Protein AF-A0A949HWX7-F1 (afdb_monomer_lite)

Secondary structure (DSSP, 8-state):
---------S--S-HHHHTGGGSSGGGGGSTTGGGS--TTPPPHHHHHHHHHHH--TTPPPEETT-TTTHHHHHHHHTT---EE----HHHHHHHHHHHTTT-

Sequence (103 aa):
MTTKLKQGMLFDVSSSIVGVNGTFSPNHRQSIHRWYPYIEGFSSEFVNSLIDEFGSENCRIYDPFAGTGTTVTTAAFRGSLPFYSEINPVMRLIIECKTNGLR

Structure (mmCIF, N/CA/C/O backbone):
data_AF-A0A949HWX7-F1
#
_entry.id   AF-A0A949HWX7-F1
#
loop_
_atom_site.group_PDB
_atom_site.id
_atom_site.type_symbol
_atom_site.label_atom_id
_atom_site.label_alt_id
_atom_site.label_comp_id
_atom_site.label_asym_id
_atom_site.label_entity_id
_atom_site.label_seq_id
_atom_site.pdbx_PDB_ins_code
_atom_site.Cartn_x
_atom_site.Cartn_y
_atom_site.Cartn_z
_atom_site.occupancy
_atom_site.B_iso_or_equiv
_atom_site.auth_seq_id
_atom_site.auth_comp_id
_atom_site.auth_asym_id
_atom_site.auth_atom_id
_atom_site.pdbx_PDB_model_num
ATOM 1 N N . MET A 1 1 ? 4.430 40.255 15.168 1.00 40.56 1 MET A N 1
ATOM 2 C CA . MET A 1 1 ? 4.844 38.919 15.646 1.00 40.56 1 MET A CA 1
ATOM 3 C C . MET A 1 1 ? 4.400 37.895 14.616 1.00 40.56 1 MET A C 1
ATOM 5 O O . MET A 1 1 ? 3.237 37.530 14.588 1.00 40.56 1 MET A O 1
ATOM 9 N N . THR A 1 2 ? 5.288 37.525 13.699 1.00 36.94 2 THR A N 1
ATOM 10 C CA . THR A 1 2 ? 5.020 36.557 12.628 1.00 36.94 2 THR A CA 1
ATOM 11 C C . THR A 1 2 ? 5.472 35.184 13.106 1.00 36.94 2 THR A C 1
ATOM 13 O O . THR A 1 2 ? 6.662 34.872 13.105 1.00 36.94 2 THR A O 1
ATOM 16 N N . THR A 1 3 ? 4.531 34.370 13.572 1.00 40.22 3 THR A N 1
ATOM 17 C CA . THR A 1 3 ? 4.785 32.976 13.935 1.00 40.22 3 THR A CA 1
ATOM 18 C C . THR A 1 3 ? 5.035 32.197 12.646 1.00 40.22 3 THR A C 1
ATOM 20 O O . THR A 1 3 ? 4.110 31.895 11.896 1.00 40.22 3 THR A O 1
ATOM 23 N N . LYS A 1 4 ? 6.305 31.910 12.342 1.00 38.88 4 LYS A N 1
ATOM 24 C CA . LYS A 1 4 ? 6.656 30.940 11.301 1.00 38.88 4 LYS A CA 1
ATOM 25 C C . LYS A 1 4 ? 6.122 29.580 11.746 1.00 38.88 4 LYS A C 1
ATOM 27 O O . LYS A 1 4 ? 6.610 29.029 12.730 1.00 38.88 4 LYS A O 1
ATOM 32 N N . LEU A 1 5 ? 5.144 29.044 11.022 1.00 40.56 5 LEU A N 1
ATOM 33 C CA . LEU A 1 5 ? 4.806 27.629 11.105 1.00 40.56 5 LEU A CA 1
ATOM 34 C C . LEU A 1 5 ? 6.038 26.855 10.633 1.00 40.56 5 LEU A C 1
ATOM 36 O O . LEU A 1 5 ? 6.395 26.870 9.456 1.00 40.56 5 LEU A O 1
ATOM 40 N N . LYS A 1 6 ? 6.753 26.258 11.583 1.00 46.12 6 LYS A N 1
ATOM 41 C CA . LYS A 1 6 ? 7.817 25.308 11.295 1.00 46.12 6 LYS A CA 1
ATOM 42 C C . LYS A 1 6 ? 7.096 24.047 10.823 1.00 46.12 6 LYS A C 1
ATOM 44 O O . LYS A 1 6 ? 6.375 23.451 11.617 1.00 46.12 6 LYS A O 1
ATOM 49 N N . GLN A 1 7 ? 7.227 23.691 9.544 1.00 47.41 7 GLN A N 1
ATOM 50 C CA . GLN A 1 7 ? 6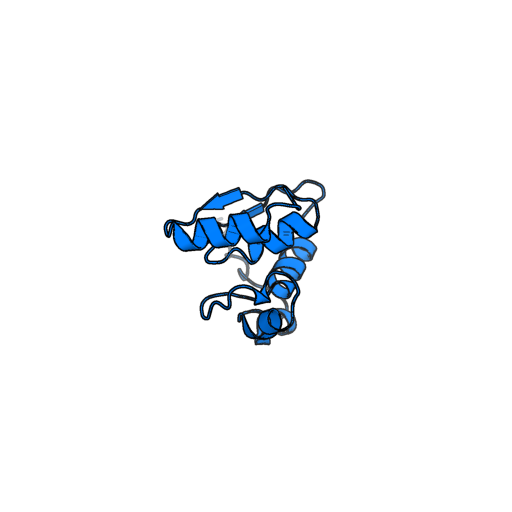.819 22.372 9.061 1.00 47.41 7 GLN A CA 1
ATOM 51 C C . GLN A 1 7 ? 7.460 21.356 10.015 1.00 47.41 7 GLN A C 1
ATOM 53 O O . GLN A 1 7 ? 8.689 21.316 10.124 1.00 47.41 7 GLN A O 1
ATOM 58 N N . GLY A 1 8 ? 6.646 20.626 10.781 1.00 49.31 8 GLY A N 1
ATOM 59 C CA . GLY A 1 8 ? 7.143 19.517 11.589 1.00 49.31 8 GLY A C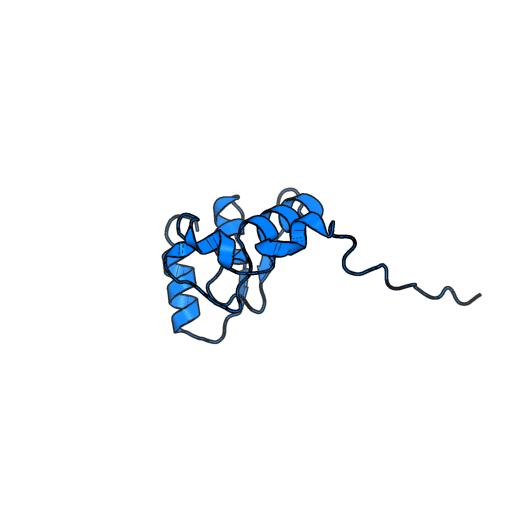A 1
ATOM 60 C C . GLY A 1 8 ? 7.903 18.553 10.682 1.00 49.31 8 GLY A C 1
ATOM 61 O O . GLY A 1 8 ? 7.623 18.488 9.483 1.00 49.31 8 GLY A O 1
ATOM 62 N N . MET A 1 9 ? 8.898 17.852 11.223 1.00 46.00 9 MET A N 1
ATOM 63 C CA . MET A 1 9 ? 9.584 16.796 10.483 1.00 46.00 9 MET A CA 1
ATOM 64 C C . MET A 1 9 ? 8.499 15.846 9.960 1.00 46.00 9 MET A C 1
ATOM 66 O O . MET A 1 9 ? 7.770 15.261 10.752 1.00 46.00 9 MET A O 1
ATOM 70 N N . LEU A 1 10 ? 8.310 15.792 8.635 1.00 49.84 10 LEU A N 1
ATOM 71 C CA . LEU A 1 10 ? 7.147 15.131 8.023 1.00 49.84 10 LEU A CA 1
ATOM 72 C C . LEU A 1 10 ? 7.117 13.621 8.315 1.00 49.84 10 LEU A C 1
ATOM 74 O O . LEU A 1 10 ? 6.087 12.979 8.156 1.00 49.84 10 LEU A O 1
ATOM 78 N N . PHE A 1 11 ? 8.260 13.088 8.746 1.00 51.97 11 PHE A N 1
ATOM 79 C CA . PHE A 1 11 ? 8.465 11.718 9.167 1.00 51.97 11 PHE A CA 1
ATOM 80 C C . PHE A 1 11 ? 9.384 11.737 10.396 1.00 51.97 11 PHE A C 1
ATOM 82 O O . PHE A 1 11 ? 10.602 11.730 10.253 1.00 51.97 11 PHE A O 1
ATOM 89 N N . ASP A 1 12 ? 8.806 11.780 11.597 1.00 55.00 12 ASP A N 1
ATOM 90 C CA . ASP A 1 12 ? 9.470 11.262 12.808 1.00 55.00 12 ASP A CA 1
ATOM 91 C C . ASP A 1 12 ? 9.117 9.772 13.000 1.00 55.00 12 ASP A C 1
ATOM 93 O O . ASP A 1 12 ? 9.158 9.226 14.098 1.00 55.00 12 ASP A O 1
ATOM 97 N N . VAL A 1 13 ? 8.752 9.103 11.895 1.00 56.53 13 VAL A N 1
ATOM 98 C CA . VAL A 1 13 ? 8.588 7.652 11.836 1.00 56.53 13 VAL A CA 1
ATOM 99 C C . VAL A 1 13 ? 9.944 7.061 12.186 1.00 56.53 13 VAL A C 1
ATOM 101 O O . VAL A 1 13 ? 10.933 7.338 11.498 1.00 56.53 13 VAL A O 1
ATOM 104 N N . SER A 1 14 ? 9.999 6.267 13.258 1.00 59.06 14 SER A N 1
ATOM 105 C CA . SER A 1 14 ? 11.234 5.631 13.711 1.00 59.06 14 SER A CA 1
ATOM 106 C C . SER A 1 14 ? 11.985 5.040 12.517 1.00 59.06 14 SER A C 1
ATOM 108 O O . SER A 1 14 ? 11.452 4.191 11.800 1.00 59.06 14 SER A O 1
ATOM 110 N N . SER A 1 15 ? 13.235 5.467 12.311 1.00 62.19 15 SER A N 1
ATOM 111 C CA . SER A 1 15 ? 14.113 4.987 11.230 1.00 62.19 15 SER A CA 1
ATOM 112 C C . SER A 1 15 ? 14.170 3.448 11.153 1.00 62.19 15 SER A C 1
ATOM 114 O O . SER A 1 15 ? 14.359 2.871 10.080 1.00 62.19 15 SER A O 1
ATOM 116 N N . SER A 1 16 ? 13.906 2.764 12.275 1.00 64.38 16 SER A N 1
ATOM 117 C CA . SER A 1 16 ? 13.780 1.305 12.338 1.00 64.38 16 SER A CA 1
ATOM 118 C C . SER A 1 16 ? 12.615 0.727 11.522 1.00 64.38 16 SER A C 1
ATOM 120 O O . SER A 1 16 ? 12.778 -0.349 10.948 1.00 64.38 16 SER A O 1
ATOM 122 N N . ILE A 1 17 ? 11.462 1.406 11.448 1.00 69.94 17 ILE A N 1
ATOM 123 C CA . ILE A 1 17 ? 10.287 0.921 10.711 1.00 69.94 17 ILE A CA 1
ATOM 124 C C . ILE A 1 17 ? 10.487 1.084 9.208 1.00 69.94 17 ILE A C 1
ATOM 126 O O . ILE A 1 17 ? 10.133 0.174 8.471 1.00 69.94 17 ILE A O 1
ATOM 130 N N . VAL A 1 18 ? 11.070 2.195 8.745 1.00 78.81 18 VAL A N 1
ATOM 131 C CA . VAL A 1 18 ? 11.152 2.508 7.306 1.00 78.81 18 VAL A CA 1
ATOM 132 C C . VAL A 1 18 ? 12.115 1.581 6.564 1.00 78.81 18 VAL A C 1
ATOM 134 O O . VAL A 1 18 ? 11.849 1.284 5.409 1.00 78.81 18 VAL A O 1
ATOM 137 N N . GLY A 1 19 ? 13.172 1.075 7.213 1.00 87.25 19 GLY A N 1
ATOM 138 C CA . GLY A 1 19 ? 14.280 0.316 6.607 1.00 87.25 19 GLY A CA 1
ATOM 139 C C . GLY A 1 19 ? 13.919 -0.654 5.467 1.00 87.25 19 GLY A C 1
ATOM 140 O O . GLY A 1 19 ? 13.761 -0.261 4.315 1.00 87.25 19 GLY A O 1
ATOM 141 N N . VAL A 1 20 ? 13.844 -1.959 5.741 1.00 89.31 20 VAL A N 1
ATOM 142 C CA . VAL A 1 20 ? 13.486 -2.944 4.695 1.00 89.31 20 VAL A CA 1
ATOM 143 C C . VAL A 1 20 ? 12.006 -2.857 4.301 1.00 89.31 20 VAL A C 1
ATOM 145 O O . VAL A 1 20 ? 11.637 -3.188 3.172 1.00 89.31 20 VAL A O 1
ATOM 148 N N . ASN A 1 21 ? 11.160 -2.386 5.220 1.00 92.25 21 ASN A N 1
ATOM 149 C CA . ASN A 1 21 ? 9.711 -2.320 5.049 1.00 92.25 21 ASN A CA 1
ATOM 150 C C . ASN A 1 21 ? 9.266 -1.215 4.083 1.00 92.25 21 ASN A C 1
ATOM 152 O O . ASN A 1 21 ? 8.163 -1.309 3.544 1.00 92.25 21 ASN A O 1
ATOM 156 N N . GLY A 1 22 ? 10.123 -0.229 3.804 1.00 93.06 22 GLY A N 1
ATOM 157 C CA . GLY A 1 22 ? 9.940 0.742 2.725 1.00 93.06 22 GLY A CA 1
ATOM 158 C C . GLY A 1 22 ? 10.064 0.130 1.325 1.00 93.06 22 GLY A C 1
ATOM 159 O O . GLY A 1 22 ? 9.812 0.813 0.340 1.00 93.06 22 GLY A O 1
ATOM 160 N N . THR A 1 23 ? 10.414 -1.157 1.226 1.00 94.75 23 THR A N 1
ATOM 161 C CA . THR A 1 23 ? 10.448 -1.928 -0.025 1.00 94.75 23 THR A CA 1
ATOM 162 C C . THR A 1 23 ? 9.455 -3.087 0.017 1.00 94.75 23 THR A C 1
ATOM 164 O O . THR A 1 23 ? 8.984 -3.491 1.082 1.00 94.75 23 THR A O 1
ATOM 167 N N . PHE A 1 24 ? 9.186 -3.693 -1.136 1.00 96.06 24 PHE A N 1
ATOM 168 C CA . PHE A 1 24 ? 8.330 -4.871 -1.238 1.00 96.06 24 PHE A CA 1
ATOM 169 C C . PHE A 1 24 ? 9.010 -6.154 -0.736 1.00 96.06 24 PHE A C 1
ATOM 171 O O . PHE A 1 24 ? 8.344 -7.167 -0.539 1.00 96.06 24 PHE A O 1
ATOM 178 N N . SER A 1 25 ? 10.322 -6.137 -0.480 1.00 95.50 25 SER A N 1
ATOM 179 C CA . SER A 1 25 ? 11.107 -7.328 -0.117 1.00 95.50 25 SER A CA 1
ATOM 180 C C . SER A 1 25 ? 10.448 -8.217 0.962 1.00 95.50 25 SER A C 1
ATOM 182 O O . SER A 1 25 ? 10.375 -9.435 0.766 1.00 95.50 25 SER A O 1
ATOM 184 N N . PRO A 1 26 ? 9.881 -7.671 2.061 1.00 95.75 26 PRO A N 1
ATOM 185 C CA . PRO A 1 26 ? 9.187 -8.482 3.069 1.00 95.75 26 PRO A CA 1
ATOM 186 C C . PRO A 1 26 ? 7.903 -9.160 2.558 1.00 95.75 26 PRO A C 1
ATOM 188 O O . PRO A 1 26 ? 7.572 -10.272 2.981 1.00 95.75 26 PRO A O 1
ATOM 191 N N . ASN A 1 27 ? 7.195 -8.541 1.608 1.00 96.94 27 ASN A N 1
ATOM 192 C CA . ASN A 1 27 ? 5.921 -9.035 1.080 1.00 96.94 27 ASN A CA 1
ATOM 193 C C . ASN A 1 27 ? 6.052 -10.301 0.232 1.00 96.94 27 ASN A C 1
ATOM 195 O O . ASN A 1 27 ? 5.058 -11.004 0.060 1.00 96.94 27 ASN A O 1
ATOM 199 N N . HIS A 1 28 ? 7.254 -10.663 -0.229 1.00 95.75 28 HIS A N 1
ATOM 200 C CA . HIS A 1 28 ? 7.475 -11.946 -0.909 1.00 95.75 28 HIS A CA 1
ATOM 201 C C . HIS A 1 28 ? 7.105 -13.160 -0.041 1.00 95.75 28 HIS A C 1
ATOM 203 O O . HIS A 1 28 ? 6.828 -14.234 -0.575 1.00 95.75 28 HIS A O 1
ATOM 209 N N . ARG A 1 29 ? 7.077 -13.001 1.291 1.00 95.50 29 ARG A N 1
ATOM 210 C CA . ARG A 1 29 ? 6.712 -14.063 2.244 1.00 95.50 29 ARG A CA 1
ATOM 211 C C . ARG A 1 29 ? 5.306 -13.903 2.826 1.00 95.50 29 ARG A C 1
ATOM 213 O O . ARG A 1 29 ? 4.817 -14.823 3.473 1.00 95.50 29 ARG A O 1
ATOM 220 N N . GLN A 1 30 ? 4.639 -12.776 2.579 1.00 96.19 30 GLN A N 1
ATOM 221 C CA . GLN A 1 30 ? 3.333 -12.473 3.163 1.00 96.19 30 GLN A CA 1
ATOM 222 C C . GLN A 1 30 ? 2.189 -13.079 2.346 1.00 96.19 30 GLN A C 1
ATOM 224 O O . GLN A 1 30 ? 2.231 -13.135 1.112 1.00 96.19 30 GLN A O 1
ATOM 229 N N . SER A 1 31 ? 1.157 -13.575 3.034 1.00 93.62 31 SER A N 1
ATOM 230 C CA . SER A 1 31 ? -0.049 -14.090 2.375 1.00 93.62 31 SER A CA 1
ATOM 231 C C . SER A 1 31 ? -0.763 -13.000 1.590 1.00 93.62 31 SER A C 1
ATOM 233 O O . SER A 1 31 ? -0.745 -11.848 2.010 1.00 93.62 31 SER A O 1
ATOM 235 N N . ILE A 1 32 ? -1.347 -13.368 0.445 1.00 96.31 32 ILE A N 1
ATOM 236 C CA . ILE A 1 32 ? -2.003 -12.476 -0.527 1.00 96.31 32 ILE A CA 1
ATOM 237 C C . ILE A 1 32 ? -1.061 -11.450 -1.184 1.00 96.31 32 ILE A C 1
ATOM 239 O O . ILE A 1 32 ? -1.006 -11.372 -2.410 1.00 96.31 32 ILE A O 1
ATOM 243 N N . HIS A 1 33 ? -0.257 -10.707 -0.418 1.00 97.19 33 HIS A N 1
ATOM 244 C CA . HIS A 1 33 ? 0.689 -9.724 -0.948 1.00 97.19 33 HIS A CA 1
ATOM 245 C C . HIS A 1 33 ? 1.665 -10.352 -1.949 1.00 97.19 33 HIS A C 1
ATOM 247 O O . HIS A 1 33 ? 1.859 -9.788 -3.026 1.00 97.19 33 HIS A O 1
ATOM 253 N N . ARG A 1 34 ? 2.185 -11.557 -1.664 1.00 97.12 34 ARG A N 1
ATOM 254 C CA . ARG A 1 34 ? 3.108 -12.279 -2.558 1.00 97.12 34 ARG A CA 1
ATOM 255 C C . ARG A 1 34 ? 2.519 -12.700 -3.909 1.00 97.12 34 ARG A C 1
ATOM 257 O O . ARG A 1 34 ? 3.282 -13.132 -4.764 1.00 97.12 34 ARG A O 1
ATOM 264 N N . TRP A 1 35 ? 1.195 -12.641 -4.102 1.00 96.69 35 TRP A N 1
ATOM 265 C CA . TRP A 1 35 ? 0.551 -13.078 -5.353 1.00 96.69 35 TRP A CA 1
ATOM 266 C C . TRP A 1 35 ? 1.028 -12.284 -6.568 1.00 96.69 35 TRP A C 1
ATOM 268 O O . TRP A 1 35 ? 1.041 -12.813 -7.674 1.00 96.69 35 TRP A O 1
ATOM 278 N N . TYR A 1 36 ? 1.442 -11.035 -6.355 1.00 97.06 36 TYR A N 1
ATOM 279 C CA . TYR A 1 36 ? 2.050 -10.217 -7.393 1.00 97.06 36 TYR A CA 1
ATOM 280 C C . TYR A 1 36 ? 3.126 -9.313 -6.773 1.00 97.06 36 TYR A C 1
ATOM 282 O O . TYR A 1 36 ? 2.768 -8.339 -6.099 1.00 97.06 36 TYR A O 1
ATOM 290 N N . PRO A 1 37 ? 4.420 -9.636 -6.959 1.00 94.50 37 PRO A N 1
ATOM 291 C CA . PRO A 1 37 ? 5.521 -8.788 -6.528 1.00 94.50 37 PRO A CA 1
ATOM 292 C C . PRO A 1 37 ? 5.592 -7.463 -7.280 1.00 94.50 37 PRO A C 1
ATOM 294 O O . PRO A 1 37 ? 5.358 -7.425 -8.485 1.00 94.50 37 PRO A O 1
ATOM 297 N N . TYR A 1 38 ? 5.944 -6.386 -6.580 1.00 94.88 38 TYR A N 1
ATOM 298 C CA . TYR A 1 38 ? 6.019 -5.051 -7.172 1.00 94.88 38 TYR A CA 1
ATOM 299 C C . TYR A 1 38 ? 7.236 -4.298 -6.654 1.00 94.88 38 TYR A C 1
ATOM 301 O O . TYR A 1 38 ? 7.328 -4.044 -5.458 1.00 94.88 38 TYR A O 1
ATOM 309 N N . ILE A 1 39 ? 8.178 -3.971 -7.537 1.00 90.94 39 ILE A N 1
ATOM 310 C CA . ILE A 1 39 ? 9.493 -3.433 -7.155 1.00 90.94 39 ILE A CA 1
ATOM 311 C C . ILE A 1 39 ? 9.350 -2.053 -6.507 1.00 90.94 39 ILE A C 1
ATOM 313 O O . ILE A 1 39 ? 10.025 -1.752 -5.527 1.00 90.94 39 ILE A O 1
ATOM 317 N N . GLU A 1 40 ? 8.421 -1.252 -7.015 1.00 92.88 40 GLU A N 1
ATOM 318 C CA . GLU A 1 40 ? 8.102 0.097 -6.556 1.00 92.88 40 GLU A CA 1
ATOM 319 C C . GLU A 1 40 ? 7.174 0.098 -5.328 1.00 92.88 40 GLU A C 1
ATOM 321 O O . GLU A 1 40 ? 6.757 1.155 -4.858 1.00 92.88 40 GLU A O 1
ATOM 326 N N . GLY A 1 41 ? 6.810 -1.082 -4.816 1.00 93.81 41 GLY A N 1
ATOM 327 C CA . GLY A 1 41 ? 5.951 -1.228 -3.649 1.00 93.81 41 GLY A CA 1
ATOM 328 C C . GLY A 1 41 ? 6.714 -1.179 -2.325 1.00 93.81 41 GLY A C 1
ATOM 329 O O . GLY A 1 41 ? 7.904 -1.475 -2.251 1.00 93.81 41 GLY A O 1
ATOM 330 N N . PHE A 1 42 ? 5.977 -0.895 -1.254 1.00 96.75 42 PHE A N 1
ATOM 331 C CA . PHE A 1 42 ? 6.396 -1.076 0.138 1.00 96.75 42 PHE A CA 1
ATOM 332 C C . PHE A 1 42 ? 5.740 -2.322 0.754 1.00 96.75 42 PHE A C 1
ATOM 334 O O . PHE A 1 42 ? 4.866 -2.964 0.153 1.00 96.75 42 PHE A O 1
ATOM 341 N N . SER A 1 43 ? 6.179 -2.684 1.957 1.00 96.50 43 SER A N 1
ATOM 342 C CA . SER A 1 43 ? 5.680 -3.843 2.700 1.00 96.50 43 SER A CA 1
ATOM 343 C C . SER A 1 43 ? 4.329 -3.587 3.376 1.00 96.50 43 SER A C 1
ATOM 345 O O . SER A 1 43 ? 3.961 -2.449 3.670 1.00 96.50 43 SER A O 1
ATOM 347 N N . SER A 1 44 ? 3.591 -4.658 3.673 1.00 97.06 44 SER A N 1
ATOM 348 C CA . SER A 1 44 ? 2.366 -4.589 4.476 1.00 97.06 44 SER A CA 1
ATOM 349 C C . SER A 1 44 ? 2.634 -4.103 5.902 1.00 97.06 44 SER A C 1
ATOM 351 O O . SER A 1 44 ? 1.794 -3.419 6.476 1.00 97.06 44 SER A O 1
ATOM 353 N N . GLU A 1 45 ? 3.809 -4.418 6.450 1.00 95.81 45 GLU A N 1
ATOM 354 C CA . GLU A 1 45 ? 4.217 -4.024 7.801 1.00 95.81 45 GLU A CA 1
ATOM 355 C C . GLU A 1 45 ? 4.408 -2.515 7.926 1.00 95.81 45 GLU A C 1
ATOM 357 O O . GLU A 1 45 ? 3.978 -1.908 8.903 1.00 95.81 45 GLU A O 1
ATOM 362 N N . PHE A 1 46 ? 4.972 -1.888 6.891 1.00 95.75 46 PHE A N 1
ATOM 363 C CA . PHE A 1 46 ? 5.053 -0.434 6.833 1.00 95.75 46 PHE A CA 1
ATOM 364 C C . PHE A 1 46 ? 3.659 0.197 6.925 1.00 95.75 46 PHE A C 1
ATOM 366 O O . PHE A 1 46 ? 3.434 1.082 7.745 1.00 95.75 46 PHE A O 1
ATOM 373 N N . VAL A 1 47 ? 2.687 -0.321 6.171 1.00 95.81 47 VAL A N 1
ATOM 374 C CA . VAL A 1 47 ? 1.300 0.161 6.248 1.00 95.81 47 VAL A CA 1
ATOM 375 C C . VAL A 1 47 ? 0.702 -0.060 7.636 1.00 95.81 47 VAL A C 1
ATOM 377 O O . VAL A 1 47 ? 0.067 0.851 8.157 1.00 95.81 47 VAL A O 1
ATOM 380 N N . ASN A 1 48 ? 0.908 -1.233 8.245 1.00 95.12 48 ASN A N 1
ATOM 381 C CA . ASN A 1 48 ? 0.430 -1.502 9.604 1.00 95.12 48 ASN A CA 1
ATOM 382 C C . ASN A 1 48 ? 0.960 -0.468 10.593 1.00 95.12 48 ASN A C 1
ATOM 384 O O . ASN A 1 48 ? 0.156 0.130 11.299 1.00 95.12 48 ASN A O 1
ATOM 388 N N . SER A 1 49 ? 2.268 -0.192 10.568 1.00 93.88 49 SER A N 1
ATOM 389 C CA . SER A 1 49 ? 2.871 0.801 11.461 1.00 93.88 49 SER A CA 1
ATOM 390 C C . SER A 1 49 ? 2.275 2.199 11.284 1.00 93.88 49 SER A C 1
ATOM 392 O O . SER A 1 49 ? 1.994 2.867 12.271 1.00 93.88 49 SER A O 1
ATOM 394 N N . LEU A 1 50 ? 1.987 2.616 10.044 1.00 93.38 50 LEU A N 1
ATOM 395 C CA . LEU A 1 50 ? 1.342 3.904 9.780 1.00 93.38 50 LEU A CA 1
ATOM 396 C C . LEU A 1 50 ? -0.110 3.938 10.274 1.00 93.38 50 LEU A C 1
ATOM 398 O O . LEU A 1 50 ? -0.561 4.962 10.780 1.00 93.38 50 LEU A O 1
ATOM 402 N N . ILE A 1 51 ? -0.852 2.837 10.132 1.00 93.00 51 ILE A N 1
ATOM 403 C CA . ILE A 1 51 ? -2.215 2.729 10.669 1.00 93.00 51 ILE A CA 1
ATOM 404 C C . ILE A 1 51 ? -2.188 2.742 12.202 1.00 93.00 51 ILE A C 1
ATOM 406 O O . ILE A 1 51 ? -3.052 3.368 12.802 1.00 93.00 51 ILE A O 1
ATOM 410 N N . ASP A 1 52 ? -1.213 2.089 12.832 1.00 91.81 52 ASP A N 1
ATOM 411 C CA . ASP A 1 52 ? -1.073 2.071 14.292 1.00 91.81 52 ASP A CA 1
ATOM 412 C C . ASP A 1 52 ? -0.676 3.446 14.850 1.00 91.81 52 ASP A C 1
ATOM 414 O O . ASP A 1 52 ? -1.156 3.840 15.910 1.00 91.81 52 ASP A O 1
ATOM 418 N N . GLU A 1 53 ? 0.178 4.185 14.137 1.00 90.50 53 GLU A N 1
ATOM 419 C CA . GLU A 1 53 ? 0.677 5.496 14.567 1.00 90.50 53 GLU A CA 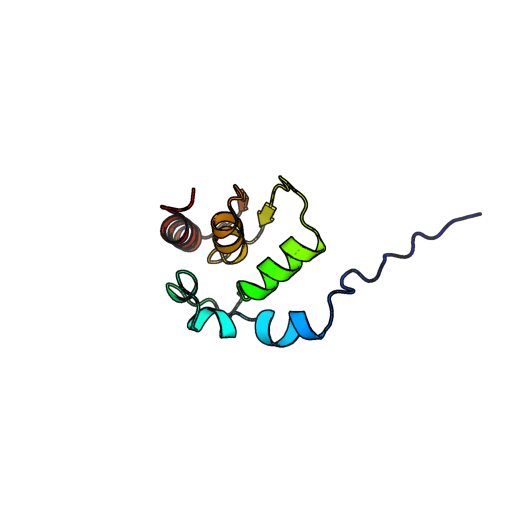1
ATOM 420 C C . GLU A 1 53 ? -0.325 6.631 14.308 1.00 90.50 53 GLU A C 1
ATOM 422 O O . GLU A 1 53 ? -0.523 7.494 15.164 1.00 90.50 53 GLU A O 1
ATOM 427 N N . PHE A 1 54 ? -0.963 6.642 13.134 1.00 90.00 54 PHE A N 1
ATOM 428 C CA . PHE A 1 54 ? -1.798 7.763 12.679 1.00 90.00 54 PHE A CA 1
ATOM 429 C C . PHE A 1 54 ? -3.286 7.426 12.564 1.00 90.00 54 PHE A C 1
ATOM 431 O O . PHE A 1 54 ? -4.111 8.325 12.376 1.00 90.00 54 PHE A O 1
ATOM 438 N N . GLY A 1 55 ? -3.646 6.146 12.615 1.00 87.62 55 GLY A N 1
ATOM 439 C CA . GLY A 1 55 ? -5.030 5.707 12.536 1.00 87.62 55 GLY A CA 1
ATOM 440 C C . GLY A 1 55 ? -5.806 5.972 13.823 1.00 87.62 55 GLY A C 1
ATOM 441 O O . GLY A 1 55 ? -5.262 6.136 14.910 1.00 87.62 55 GLY A O 1
ATOM 442 N N . SER A 1 56 ? -7.126 5.990 13.688 1.00 84.94 56 SER A N 1
ATOM 443 C CA . SER A 1 56 ? -8.080 6.045 14.793 1.00 84.94 56 SER A CA 1
ATOM 444 C C . SER A 1 56 ? -9.195 5.034 14.546 1.00 84.94 56 SER A C 1
ATOM 446 O O . SER A 1 56 ? -9.342 4.520 13.431 1.00 84.94 56 SER A O 1
ATOM 448 N N . GLU A 1 57 ? -10.009 4.755 15.567 1.00 76.62 57 GLU A N 1
ATOM 449 C CA . GLU A 1 57 ? -11.224 3.962 15.381 1.00 76.62 57 GLU A CA 1
ATOM 450 C C . GLU A 1 57 ? -12.092 4.601 14.282 1.00 76.62 57 GLU A C 1
ATOM 452 O O . GLU A 1 57 ? -12.511 5.755 14.386 1.00 76.62 57 GLU A O 1
ATOM 457 N N . ASN A 1 58 ? -12.355 3.839 13.216 1.00 78.81 58 ASN A N 1
ATOM 458 C CA . ASN A 1 58 ? -13.095 4.254 12.016 1.00 78.81 58 ASN A CA 1
ATOM 459 C C . ASN A 1 58 ? -12.379 5.247 11.077 1.00 78.81 58 ASN A C 1
ATOM 461 O O . ASN A 1 58 ? -13.048 5.932 10.293 1.00 78.81 58 ASN A O 1
ATOM 465 N N . CYS A 1 59 ? -11.044 5.338 11.101 1.00 83.88 59 CYS A N 1
ATOM 466 C CA . CYS A 1 59 ? -10.339 6.169 10.125 1.00 83.88 59 CYS A CA 1
ATOM 467 C C . CYS A 1 59 ? -10.581 5.679 8.681 1.00 83.88 59 CYS A C 1
ATOM 469 O O . CYS A 1 59 ? -10.628 4.481 8.385 1.00 83.88 59 CYS A O 1
ATOM 471 N N . ARG A 1 60 ? -10.758 6.628 7.755 1.00 90.06 60 ARG A N 1
ATOM 472 C CA . ARG A 1 60 ? -10.877 6.332 6.322 1.00 90.06 60 ARG A CA 1
ATOM 473 C C . ARG A 1 60 ? -9.497 6.397 5.691 1.00 90.06 60 ARG A C 1
ATOM 475 O O . ARG A 1 60 ? -8.859 7.444 5.711 1.00 90.06 60 ARG A O 1
ATOM 482 N N . ILE A 1 61 ? -9.067 5.287 5.106 1.00 95.12 61 ILE A N 1
ATOM 483 C CA . ILE A 1 61 ? -7.768 5.172 4.441 1.00 95.12 61 ILE A CA 1
ATOM 484 C C . ILE A 1 61 ? -7.964 5.391 2.943 1.00 95.12 61 ILE A C 1
ATOM 486 O O . ILE A 1 61 ? -8.848 4.784 2.334 1.00 95.12 61 ILE A O 1
ATOM 490 N N . TYR A 1 62 ? -7.137 6.253 2.356 1.00 96.94 62 TYR A N 1
ATOM 491 C CA . TYR A 1 62 ? -7.117 6.513 0.922 1.00 96.94 62 TYR A CA 1
ATOM 492 C C . TYR A 1 62 ? -5.691 6.421 0.383 1.00 96.94 62 TYR A C 1
ATOM 494 O O . TYR A 1 62 ? -4.796 7.084 0.904 1.00 96.94 62 TYR A O 1
ATOM 502 N N . ASP A 1 63 ? -5.501 5.623 -0.667 1.00 97.06 63 ASP A N 1
ATOM 503 C CA . ASP A 1 63 ? -4.231 5.510 -1.384 1.00 97.06 63 ASP A CA 1
ATOM 504 C C . ASP A 1 63 ? -4.365 6.090 -2.807 1.00 97.06 63 ASP A C 1
ATOM 506 O O . ASP A 1 63 ? -5.027 5.481 -3.656 1.00 97.06 63 ASP A O 1
ATOM 510 N N . PRO A 1 64 ? -3.786 7.269 -3.098 1.00 97.12 64 PRO A N 1
ATOM 511 C CA . PRO A 1 64 ? -3.892 7.885 -4.418 1.00 97.12 64 PRO A CA 1
ATOM 512 C C . PRO A 1 64 ? -3.041 7.196 -5.498 1.00 97.12 64 PRO A C 1
ATOM 514 O O . PRO A 1 64 ? -3.228 7.511 -6.674 1.00 97.12 64 PRO A O 1
ATOM 517 N N . PHE A 1 65 ? -2.127 6.293 -5.121 1.00 96.06 65 PHE A N 1
ATOM 518 C CA . PHE A 1 65 ? -1.181 5.621 -6.020 1.00 96.06 65 PHE A CA 1
ATOM 519 C C . PHE A 1 65 ? -1.038 4.145 -5.632 1.00 96.06 65 PHE A C 1
ATOM 521 O O . PHE A 1 65 ? 0.051 3.672 -5.298 1.00 96.06 65 PHE A O 1
ATOM 528 N N . ALA A 1 66 ? -2.154 3.414 -5.645 1.00 97.31 66 ALA A N 1
ATOM 529 C CA . ALA A 1 66 ? -2.220 2.120 -4.971 1.00 97.31 66 ALA A CA 1
ATOM 530 C C . ALA A 1 66 ? -1.303 1.036 -5.546 1.00 97.31 66 ALA A C 1
ATOM 532 O O . ALA A 1 66 ? -1.041 0.050 -4.845 1.00 97.31 66 ALA A O 1
ATOM 533 N N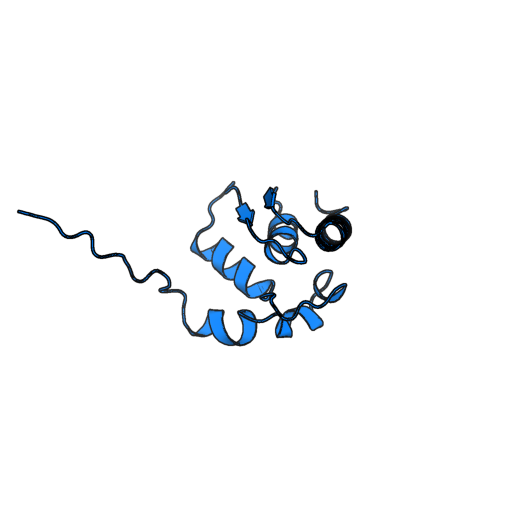 . GLY A 1 67 ? -0.826 1.172 -6.789 1.00 97.25 67 GLY A N 1
ATOM 534 C CA . GLY A 1 67 ? 0.016 0.170 -7.428 1.00 97.25 67 GLY A CA 1
ATOM 535 C C . GLY A 1 67 ? -0.656 -1.196 -7.335 1.00 97.25 67 GLY A C 1
ATOM 536 O O . GLY A 1 67 ? -1.812 -1.360 -7.702 1.00 97.25 67 GLY A O 1
ATOM 537 N N . THR A 1 68 ? 0.020 -2.183 -6.749 1.00 97.38 68 THR A N 1
ATOM 538 C CA . THR A 1 68 ? -0.539 -3.541 -6.587 1.00 97.38 68 THR A CA 1
ATOM 539 C C . THR A 1 68 ? -1.346 -3.752 -5.302 1.00 97.38 68 THR A C 1
ATOM 541 O O . THR A 1 68 ? -1.664 -4.897 -4.954 1.00 97.38 68 THR A O 1
ATOM 544 N N . GLY A 1 69 ? -1.668 -2.673 -4.587 1.00 97.56 69 GLY A N 1
ATOM 545 C CA . GLY A 1 69 ? -2.630 -2.665 -3.493 1.00 97.56 69 GLY A CA 1
ATOM 546 C C . GLY A 1 69 ? -2.096 -2.986 -2.115 1.00 97.56 69 GLY A C 1
ATOM 547 O O . GLY A 1 69 ? -2.872 -3.531 -1.333 1.00 97.56 69 GLY A O 1
ATOM 548 N N . THR A 1 70 ? -0.828 -2.714 -1.786 1.00 97.94 70 THR A N 1
ATOM 549 C CA . THR A 1 70 ? -0.321 -3.014 -0.432 1.00 97.94 70 THR A CA 1
ATOM 550 C C . THR A 1 70 ? -1.168 -2.317 0.633 1.00 97.94 70 THR A C 1
ATOM 552 O O . THR A 1 70 ? -1.721 -3.007 1.485 1.00 97.94 70 THR A O 1
ATOM 555 N N . THR A 1 71 ? -1.361 -0.996 0.542 1.00 97.75 71 THR A N 1
ATOM 556 C CA . THR A 1 71 ? -2.189 -0.227 1.491 1.00 97.75 71 THR A CA 1
ATOM 557 C C . THR A 1 71 ? -3.604 -0.770 1.578 1.00 97.75 71 THR A C 1
ATOM 559 O O . THR A 1 71 ? -4.133 -1.024 2.656 1.00 97.75 71 THR A O 1
ATOM 562 N N . VAL A 1 72 ? -4.197 -0.987 0.408 1.00 97.44 72 VAL A N 1
ATOM 563 C CA . VAL A 1 72 ? -5.588 -1.388 0.244 1.00 97.44 72 VAL A CA 1
ATOM 564 C C . VAL A 1 72 ? -5.850 -2.772 0.841 1.00 97.44 72 VAL A C 1
ATOM 566 O O . VAL A 1 72 ? -6.829 -2.970 1.553 1.00 97.44 72 VAL A O 1
ATOM 569 N N . THR A 1 73 ? -4.955 -3.720 0.578 1.00 97.25 73 THR A N 1
ATOM 570 C CA . THR A 1 73 ? -5.055 -5.092 1.083 1.00 97.25 73 THR A CA 1
ATOM 571 C C . THR A 1 73 ? -4.831 -5.122 2.594 1.00 97.25 73 THR A C 1
ATOM 573 O O . THR A 1 73 ? -5.639 -5.703 3.312 1.00 97.25 73 THR A O 1
ATOM 576 N N . THR A 1 74 ? -3.791 -4.441 3.094 1.00 97.00 74 THR A N 1
ATOM 577 C CA . THR A 1 74 ? -3.498 -4.380 4.535 1.00 97.00 74 THR A CA 1
ATOM 578 C C . THR A 1 74 ? -4.645 -3.737 5.315 1.00 97.00 74 THR A C 1
ATOM 580 O O . THR A 1 74 ? -5.082 -4.282 6.324 1.00 97.00 74 THR A O 1
ATOM 583 N N . ALA A 1 75 ? -5.178 -2.609 4.840 1.00 95.44 75 ALA A N 1
ATOM 584 C CA . ALA A 1 75 ? -6.294 -1.932 5.493 1.00 95.44 75 ALA A CA 1
ATOM 585 C C . ALA A 1 75 ? -7.577 -2.783 5.494 1.00 95.44 75 ALA A C 1
ATOM 587 O O . ALA A 1 75 ? -8.257 -2.842 6.516 1.00 95.44 75 ALA A O 1
ATOM 588 N N . ALA A 1 76 ? -7.880 -3.484 4.393 1.00 94.81 76 ALA A N 1
ATOM 589 C CA . ALA A 1 76 ? -9.025 -4.395 4.330 1.00 94.81 76 ALA A CA 1
ATOM 590 C C . ALA A 1 76 ? -8.896 -5.557 5.333 1.00 94.81 76 ALA A C 1
ATOM 592 O O . ALA A 1 76 ? -9.850 -5.876 6.037 1.00 94.81 76 ALA A O 1
ATOM 593 N N . PHE A 1 77 ? -7.696 -6.128 5.495 1.00 94.19 77 PHE A N 1
ATOM 594 C CA . PHE A 1 77 ? -7.434 -7.145 6.524 1.00 94.19 77 PHE A CA 1
ATOM 595 C C . PHE A 1 77 ? -7.647 -6.650 7.959 1.00 94.19 77 PHE A C 1
ATOM 597 O O . PHE A 1 77 ? -7.937 -7.452 8.844 1.00 94.19 77 PHE A O 1
ATOM 604 N N . ARG A 1 78 ? -7.527 -5.341 8.194 1.00 92.06 78 ARG A N 1
ATOM 605 C CA . ARG A 1 78 ? -7.806 -4.712 9.492 1.00 92.06 78 ARG A CA 1
ATOM 606 C C . ARG A 1 78 ? -9.280 -4.342 9.684 1.00 92.06 78 ARG A C 1
ATOM 608 O O . ARG A 1 78 ? -9.612 -3.699 10.674 1.00 92.06 78 ARG A O 1
ATOM 615 N N . GLY A 1 79 ? -10.158 -4.737 8.760 1.00 90.88 79 GLY A N 1
ATOM 616 C CA . GLY A 1 79 ? -11.593 -4.455 8.817 1.00 90.88 79 GLY A CA 1
ATOM 617 C C . GLY A 1 79 ? -11.980 -3.051 8.344 1.00 90.88 79 GLY A C 1
ATOM 618 O O . GLY A 1 79 ? -13.133 -2.655 8.501 1.00 90.88 79 GLY A O 1
ATOM 619 N N . SER A 1 80 ? -11.049 -2.291 7.761 1.00 90.44 80 SER A N 1
ATOM 620 C CA . SER A 1 80 ? -11.358 -0.991 7.162 1.00 90.44 80 SER A CA 1
ATOM 621 C C . SER A 1 80 ? -11.918 -1.155 5.746 1.00 90.44 80 SER A C 1
ATOM 623 O O . SER A 1 80 ? -11.623 -2.122 5.050 1.00 90.44 80 SER A O 1
ATOM 625 N N . LEU A 1 81 ? -12.660 -0.150 5.271 1.00 90.69 81 LEU A N 1
ATOM 626 C CA . LEU A 1 81 ? -13.079 -0.023 3.869 1.00 90.69 81 LEU A CA 1
ATOM 627 C C . LEU A 1 81 ? -12.212 1.033 3.159 1.00 90.69 81 LEU A C 1
ATOM 629 O O . LEU A 1 81 ? -12.627 2.189 3.050 1.00 90.69 81 LEU A O 1
ATOM 633 N N . PRO A 1 82 ? -10.983 0.690 2.722 1.00 95.00 82 PRO A N 1
ATOM 634 C CA . PRO A 1 82 ? -10.088 1.655 2.097 1.00 95.00 82 PRO A CA 1
ATOM 635 C C . PRO A 1 82 ? -10.592 2.075 0.713 1.00 95.00 82 PRO A C 1
ATOM 637 O O . PRO A 1 82 ? -11.192 1.281 -0.015 1.00 95.00 82 PRO A O 1
ATOM 640 N N . PHE A 1 83 ? -10.263 3.298 0.316 1.00 96.56 83 PHE A N 1
ATOM 641 C CA . PHE A 1 83 ? -10.456 3.820 -1.037 1.00 96.56 83 PHE A CA 1
ATOM 642 C C . PHE A 1 83 ? -9.110 3.917 -1.750 1.00 96.56 83 PHE A C 1
ATOM 644 O O . PHE A 1 83 ? -8.067 4.017 -1.103 1.00 96.56 83 PHE A O 1
ATOM 651 N N . TYR A 1 84 ? -9.114 3.905 -3.080 1.00 98.06 84 TYR A N 1
ATOM 652 C CA . TYR A 1 84 ? -7.877 4.075 -3.827 1.00 98.06 84 TYR A CA 1
ATOM 653 C C . TYR A 1 84 ? -8.082 4.643 -5.227 1.00 98.06 84 TYR A C 1
ATOM 655 O O . TYR A 1 84 ? -9.160 4.508 -5.808 1.00 98.06 84 TYR A O 1
ATOM 663 N N . SER A 1 85 ? -7.014 5.232 -5.757 1.00 98.38 85 SER A N 1
ATOM 664 C CA . SER A 1 85 ? -6.854 5.524 -7.178 1.00 98.38 85 SER A CA 1
ATOM 665 C C . SER A 1 85 ? -5.689 4.712 -7.734 1.00 98.38 85 SER A C 1
ATOM 667 O O . SER A 1 85 ? -4.634 4.603 -7.115 1.00 98.38 85 SER A O 1
ATOM 669 N N . GLU A 1 86 ? -5.893 4.125 -8.909 1.00 97.88 86 GLU A N 1
ATOM 670 C CA . GLU A 1 86 ? -4.842 3.473 -9.687 1.00 97.88 86 GLU A CA 1
ATOM 671 C C . GLU A 1 86 ? -5.245 3.518 -11.160 1.00 97.88 86 GLU A C 1
ATOM 673 O O . GLU A 1 86 ? -6.353 3.109 -11.525 1.00 97.88 86 GLU A O 1
A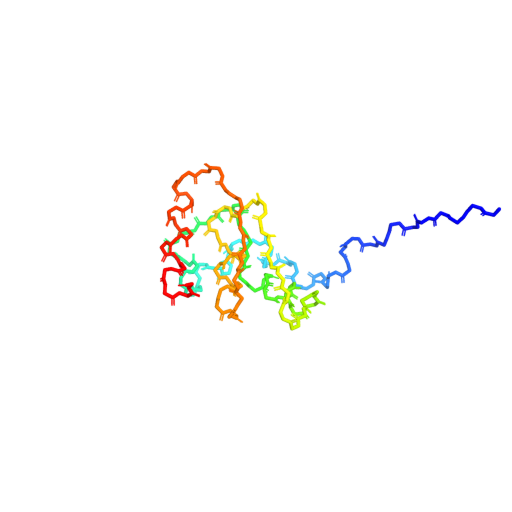TOM 678 N N . ILE A 1 87 ? -4.375 4.059 -12.010 1.00 97.75 87 ILE A N 1
ATOM 679 C CA . ILE A 1 87 ? -4.692 4.276 -13.423 1.00 97.75 87 ILE A CA 1
ATOM 680 C C . ILE A 1 87 ? -4.547 2.989 -14.233 1.00 97.75 87 ILE A C 1
ATOM 682 O O . ILE A 1 87 ? -5.314 2.774 -15.176 1.00 97.75 8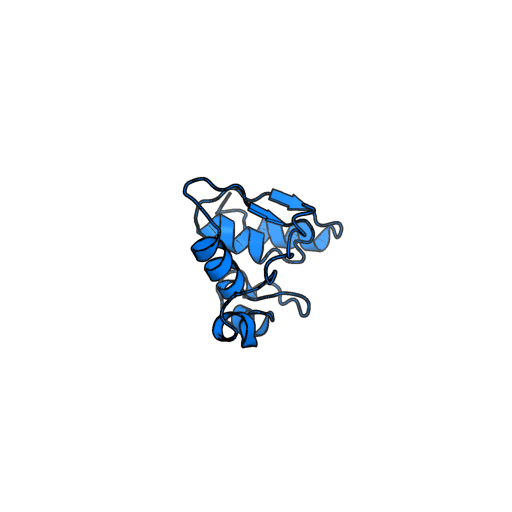7 ILE A O 1
ATOM 686 N N . ASN A 1 88 ? -3.613 2.118 -13.847 1.00 97.25 88 ASN A N 1
ATOM 687 C CA . ASN A 1 88 ? -3.328 0.892 -14.566 1.00 97.25 88 ASN A CA 1
ATOM 688 C C . ASN A 1 88 ? -4.436 -0.155 -14.316 1.00 97.25 88 ASN A C 1
ATOM 690 O O . ASN A 1 88 ? -4.581 -0.647 -13.194 1.00 97.25 88 ASN A O 1
ATOM 694 N N . PRO A 1 89 ? -5.206 -0.553 -15.349 1.00 97.94 89 PRO A N 1
ATOM 695 C CA . PRO A 1 89 ? -6.320 -1.486 -15.182 1.00 97.94 89 PRO A CA 1
ATOM 696 C C . PRO A 1 89 ? -5.885 -2.880 -14.710 1.00 97.94 89 PRO A C 1
ATOM 698 O O . PRO A 1 89 ? -6.634 -3.528 -13.984 1.00 97.94 89 PRO A O 1
ATOM 701 N N . VAL A 1 90 ? -4.676 -3.334 -15.062 1.00 98.06 90 VAL A N 1
ATOM 702 C CA . VAL A 1 90 ? -4.142 -4.624 -14.587 1.00 98.06 90 VAL A CA 1
ATOM 703 C C . VAL A 1 90 ? -3.889 -4.571 -13.084 1.00 98.06 90 VAL A C 1
ATOM 705 O O . VAL A 1 90 ? -4.197 -5.516 -12.363 1.00 98.06 90 VAL A O 1
ATOM 708 N N . MET A 1 91 ? -3.377 -3.443 -12.597 1.00 97.88 91 MET A N 1
ATOM 709 C CA . MET A 1 91 ? -3.118 -3.253 -11.175 1.00 97.88 91 MET A CA 1
ATOM 710 C C . MET A 1 91 ? -4.419 -3.180 -10.375 1.00 97.88 91 MET A C 1
ATOM 712 O O . MET A 1 91 ? -4.518 -3.817 -9.329 1.00 97.88 91 MET A O 1
ATOM 716 N N . ARG A 1 92 ? -5.459 -2.528 -10.914 1.00 98.00 92 ARG A N 1
ATOM 717 C CA . ARG A 1 92 ? -6.810 -2.569 -10.328 1.00 98.00 92 ARG A CA 1
ATOM 718 C C . ARG A 1 92 ? -7.357 -3.992 -10.217 1.00 98.00 92 ARG A C 1
ATOM 720 O O . ARG A 1 92 ? -7.794 -4.377 -9.138 1.00 98.00 92 ARG A O 1
ATOM 727 N N . LEU A 1 93 ? -7.242 -4.798 -11.276 1.00 98.31 93 LEU A N 1
ATOM 728 C CA . LEU A 1 93 ? -7.650 -6.207 -11.238 1.00 98.31 93 LEU A CA 1
ATOM 729 C C . LEU A 1 93 ? -6.891 -6.992 -10.154 1.00 98.31 93 LEU A C 1
ATOM 731 O O . LEU A 1 93 ? -7.483 -7.785 -9.427 1.00 98.31 93 LEU A O 1
ATOM 735 N N . ILE A 1 94 ? -5.583 -6.759 -10.009 1.00 98.06 94 ILE A N 1
ATOM 736 C CA . ILE A 1 94 ? -4.780 -7.383 -8.946 1.00 98.06 94 ILE A CA 1
ATOM 737 C C . ILE A 1 94 ? -5.297 -6.971 -7.559 1.00 98.06 94 ILE A C 1
ATOM 739 O O . ILE A 1 94 ? -5.429 -7.832 -6.689 1.00 98.06 94 ILE A O 1
ATOM 743 N N . ILE A 1 95 ? -5.604 -5.686 -7.347 1.00 98.00 95 ILE A N 1
ATOM 744 C CA . ILE A 1 95 ? -6.171 -5.178 -6.087 1.00 98.00 95 ILE A CA 1
ATOM 745 C C . ILE A 1 95 ? -7.511 -5.856 -5.783 1.00 98.00 95 ILE A C 1
ATOM 747 O O . ILE A 1 95 ? -7.728 -6.320 -4.661 1.00 98.00 95 ILE A O 1
ATOM 751 N N . GLU A 1 96 ? -8.404 -5.928 -6.769 1.00 96.94 96 GLU A N 1
ATOM 752 C CA . GLU A 1 96 ? -9.713 -6.577 -6.645 1.00 96.94 96 GLU A CA 1
ATOM 753 C C . GLU A 1 96 ? -9.556 -8.057 -6.280 1.00 96.94 96 GLU A C 1
ATOM 755 O O . GLU A 1 96 ? -10.131 -8.505 -5.291 1.00 96.94 96 GLU A O 1
ATOM 760 N N . CYS A 1 97 ? -8.686 -8.795 -6.976 1.00 97.31 97 CYS A N 1
ATOM 761 C CA . CYS A 1 97 ? -8.380 -10.191 -6.655 1.00 97.31 97 CYS A CA 1
ATOM 762 C C . CYS A 1 97 ? -7.824 -10.369 -5.235 1.00 97.31 97 CYS A C 1
ATOM 764 O O . CYS A 1 97 ? -8.207 -11.312 -4.547 1.00 97.31 97 CYS A O 1
ATOM 766 N N . LYS A 1 98 ? -6.937 -9.476 -4.778 1.00 97.06 98 LYS A N 1
ATOM 767 C CA . LYS A 1 98 ? -6.364 -9.525 -3.421 1.00 97.06 98 LYS A CA 1
ATOM 768 C C . LYS A 1 98 ? -7.381 -9.185 -2.326 1.00 97.06 98 LYS A C 1
ATOM 770 O O . LYS A 1 98 ? -7.157 -9.547 -1.175 1.00 97.06 98 LYS A O 1
ATOM 775 N N . THR A 1 99 ? -8.470 -8.487 -2.656 1.00 96.38 99 THR A N 1
ATOM 776 C CA . THR A 1 99 ? -9.439 -7.976 -1.668 1.00 96.38 99 THR A CA 1
ATOM 777 C C . THR A 1 99 ? -10.852 -8.538 -1.807 1.00 96.38 99 THR A C 1
ATOM 779 O O . THR A 1 99 ? -11.711 -8.185 -1.007 1.00 96.38 99 THR A O 1
ATOM 782 N N . ASN A 1 100 ? -11.095 -9.447 -2.755 1.00 93.50 100 ASN A N 1
ATOM 783 C CA . ASN A 1 100 ? -12.425 -9.968 -3.095 1.00 93.50 100 ASN A CA 1
ATOM 784 C C . ASN A 1 100 ? -13.198 -10.634 -1.940 1.00 93.50 100 ASN A C 1
ATOM 786 O O . ASN A 1 100 ? -14.420 -10.671 -1.986 1.00 93.50 100 ASN A O 1
ATOM 790 N N . GLY A 1 101 ? -12.511 -11.176 -0.933 1.00 89.75 101 GLY A N 1
ATOM 791 C CA . GLY A 1 101 ? -13.118 -11.777 0.260 1.00 89.75 101 GLY A CA 1
ATOM 792 C C . GLY A 1 101 ? -12.994 -10.922 1.521 1.00 89.75 101 GLY A C 1
ATOM 793 O O . GLY A 1 101 ? -13.314 -11.399 2.606 1.00 89.75 101 GLY A O 1
ATOM 794 N N . LEU A 1 102 ? -12.468 -9.702 1.395 1.00 85.62 102 LEU A N 1
ATOM 795 C CA . LEU A 1 102 ? -12.196 -8.783 2.508 1.00 85.62 102 LEU A CA 1
ATOM 796 C C . LEU A 1 102 ? -13.049 -7.508 2.444 1.00 85.62 102 LEU A C 1
ATOM 798 O O . LEU A 1 102 ? -12.983 -6.692 3.359 1.00 85.62 102 LEU A O 1
ATOM 802 N N . ARG A 1 103 ? -13.788 -7.313 1.350 1.00 65.38 103 ARG A N 1
ATOM 803 C CA . ARG A 1 103 ? -14.597 -6.131 1.053 1.00 65.38 103 ARG A CA 1
ATOM 804 C C . ARG A 1 103 ? -16.038 -6.498 0.763 1.00 65.38 103 ARG A C 1
ATOM 806 O O . ARG A 1 103 ? -16.249 -7.588 0.190 1.00 65.38 103 ARG A O 1
#

Foldseek 3Di:
DDPPPDPPPPDPPPPVLCPQQVACVVQCPPPLSVPDHDGNDGALSSLVSCCVVPNDVQDEAEEADQQLNSNPLSCLVVVHRYYYHHPDVVSVVNNCVSCVPSD

Radius of gyration: 15.23 Å; chains: 1; bounding box: 29×53×31 Å

pLDDT: mean 86.71, std 17.37, range [36.94, 98.38]